Protein AF-A0A526XS46-F1 (afdb_monomer_lite)

Foldseek 3Di:
DPQPDAQVPDDVQVVLVVVCVVCVVPADPSQPQKAKAKDFDPDPVLVVQWDWDADPNDIFIGSDPPRDGDHDHDHPPTDMDMDMDHRDDPPPVVVVVD

pLDDT: mean 76.89, std 14.32, range [38.03, 93.69]

Sequence (98 aa):
RTGQIRKANVTEATLKTMICSRLEIMVAKDCPGLEVDLRAYPSFAAAAQAGFKIKDGEIELTGTTPATFTVSPGLAESINMLRVFYKWPVMTDFMARS

Structure (mmCIF, N/CA/C/O backbone):
data_AF-A0A526XS46-F1
#
_entry.id   AF-A0A526XS46-F1
#
loop_
_atom_site.group_PDB
_atom_site.id
_atom_site.type_symbol
_atom_site.label_atom_id
_atom_site.label_alt_id
_atom_site.label_comp_id
_atom_site.label_asym_id
_atom_site.label_entity_id
_atom_site.label_seq_id
_atom_site.pdbx_PDB_ins_code
_atom_site.Cartn_x
_atom_site.Cartn_y
_atom_site.Cartn_z
_atom_site.occupancy
_atom_site.B_iso_or_equiv
_atom_site.auth_seq_id
_atom_site.auth_comp_id
_atom_site.auth_asym_id
_atom_site.auth_atom_id
_atom_site.pdbx_PDB_model_num
ATOM 1 N N . ARG A 1 1 ? -8.852 -1.785 -15.143 1.00 38.03 1 ARG A N 1
ATOM 2 C CA . ARG A 1 1 ? -7.734 -1.954 -16.108 1.00 38.03 1 ARG A CA 1
ATOM 3 C C . ARG A 1 1 ? -6.534 -1.177 -15.565 1.00 38.03 1 ARG A C 1
ATOM 5 O O . ARG A 1 1 ? -6.611 0.038 -15.474 1.00 38.03 1 ARG A O 1
ATOM 12 N N . THR A 1 2 ? -5.479 -1.860 -15.125 1.00 50.56 2 THR A N 1
ATOM 13 C CA . THR A 1 2 ? -4.350 -1.318 -14.331 1.00 50.56 2 THR A CA 1
ATOM 14 C C . THR A 1 2 ? -3.371 -0.420 -15.108 1.00 50.56 2 THR A C 1
ATOM 16 O O . THR A 1 2 ? -2.426 0.090 -14.523 1.00 50.56 2 THR A O 1
ATOM 19 N N . GLY A 1 3 ? -3.604 -0.174 -16.404 1.00 50.03 3 GLY A N 1
ATOM 20 C CA . GLY A 1 3 ? -2.713 0.610 -17.273 1.00 50.03 3 GLY A CA 1
ATOM 21 C C . GLY A 1 3 ? -2.993 2.118 -17.369 1.00 50.03 3 GLY A C 1
ATOM 22 O O . GLY A 1 3 ? -2.306 2.802 -18.118 1.00 50.03 3 GLY A O 1
ATOM 23 N N . GLN A 1 4 ? -3.997 2.659 -16.668 1.00 55.34 4 GLN A N 1
ATOM 24 C CA . GLN A 1 4 ? -4.311 4.101 -16.739 1.00 55.34 4 GLN A CA 1
ATOM 25 C C . GLN A 1 4 ? -3.524 4.961 -15.747 1.00 55.34 4 GLN A C 1
ATOM 27 O O . GLN A 1 4 ? -3.524 6.184 -15.864 1.00 55.34 4 GLN A O 1
ATOM 32 N N . ILE A 1 5 ? -2.850 4.345 -14.778 1.00 56.91 5 ILE A N 1
ATOM 33 C CA . ILE A 1 5 ? -2.235 5.074 -13.680 1.00 56.91 5 ILE A CA 1
ATOM 34 C C . ILE A 1 5 ? -0.716 5.146 -13.910 1.00 56.91 5 ILE A C 1
ATOM 36 O O . ILE A 1 5 ? 0.006 4.169 -13.735 1.00 56.91 5 ILE A O 1
ATOM 40 N N . ARG A 1 6 ? -0.232 6.315 -14.348 1.00 56.94 6 ARG A N 1
ATOM 41 C CA . ARG A 1 6 ? 1.196 6.584 -14.583 1.00 56.94 6 ARG A CA 1
ATOM 42 C C . ARG A 1 6 ? 1.879 6.945 -13.263 1.00 56.94 6 ARG A C 1
ATOM 44 O O . ARG A 1 6 ? 1.380 7.820 -12.562 1.00 56.94 6 ARG A O 1
ATOM 51 N N . LYS A 1 7 ? 3.046 6.349 -12.978 1.00 57.38 7 LYS A N 1
ATOM 52 C CA . LYS A 1 7 ? 3.871 6.576 -11.768 1.00 57.38 7 LYS A CA 1
ATOM 53 C C . LYS A 1 7 ? 4.026 8.056 -11.381 1.00 57.38 7 LYS A C 1
ATOM 55 O O . LYS A 1 7 ? 4.018 8.368 -10.200 1.00 57.38 7 LYS A O 1
ATOM 60 N N . ALA A 1 8 ? 4.099 8.953 -12.365 1.00 57.88 8 ALA A N 1
ATOM 61 C CA . ALA A 1 8 ? 4.235 10.396 -12.154 1.00 57.88 8 ALA A CA 1
ATOM 62 C C . ALA A 1 8 ? 3.051 11.059 -11.415 1.00 57.88 8 ALA A C 1
ATOM 64 O O . ALA A 1 8 ? 3.242 12.108 -10.815 1.00 57.88 8 ALA A O 1
ATOM 65 N N . ASN A 1 9 ? 1.857 10.454 -11.430 1.00 59.03 9 ASN A N 1
ATOM 66 C CA . ASN A 1 9 ? 0.636 11.037 -10.855 1.00 59.03 9 ASN A CA 1
ATOM 67 C C . ASN A 1 9 ? 0.054 10.207 -9.695 1.00 59.03 9 ASN A C 1
ATOM 69 O O . ASN A 1 9 ? -1.089 10.433 -9.301 1.00 59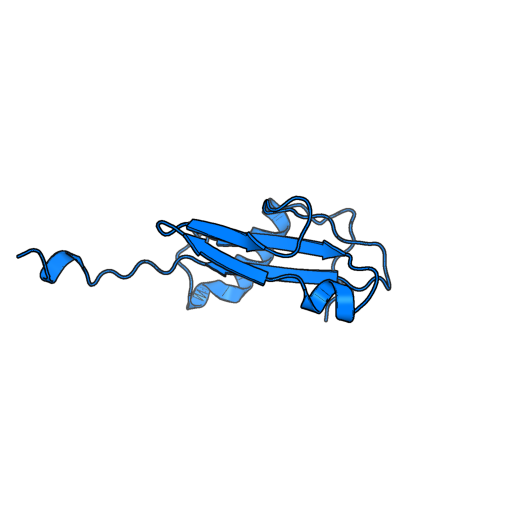.03 9 ASN A O 1
ATOM 73 N N . VAL A 1 10 ? 0.798 9.231 -9.157 1.00 68.44 10 VAL A N 1
ATOM 74 C CA . VAL A 1 10 ? 0.330 8.402 -8.031 1.00 68.44 10 VAL A CA 1
ATOM 75 C C . VAL A 1 10 ? 1.023 8.820 -6.762 1.00 68.44 10 VAL A C 1
ATOM 77 O O . VAL A 1 10 ? 2.110 8.350 -6.440 1.00 68.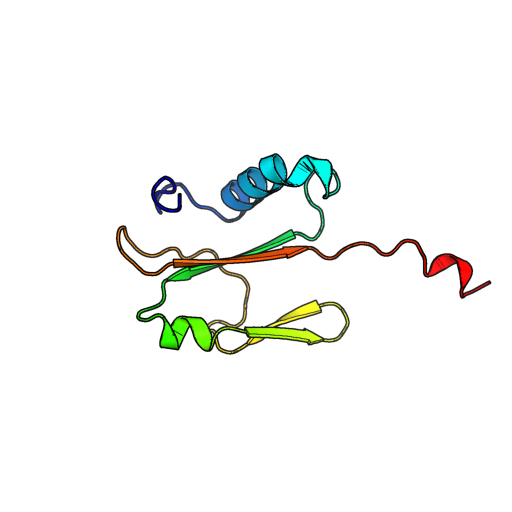44 10 VAL A O 1
ATOM 80 N N . THR A 1 11 ? 0.353 9.684 -6.021 1.00 72.50 11 THR A N 1
ATOM 81 C CA . THR A 1 11 ? 0.631 9.848 -4.599 1.00 72.50 11 THR A CA 1
ATOM 82 C C . THR A 1 11 ? -0.381 9.031 -3.808 1.00 72.50 11 THR A C 1
ATOM 84 O O . THR A 1 11 ? -1.450 8.681 -4.318 1.00 72.50 11 THR A O 1
ATOM 87 N N . GLU A 1 12 ? -0.069 8.742 -2.550 1.00 71.81 12 GLU A N 1
ATOM 88 C CA . GLU A 1 12 ? -1.016 8.103 -1.637 1.00 71.81 12 GLU A CA 1
ATOM 89 C C . GLU A 1 12 ? -2.343 8.874 -1.559 1.00 71.81 12 GLU A C 1
ATOM 91 O O . GLU A 1 12 ? -3.409 8.270 -1.640 1.00 71.81 12 GLU A O 1
ATOM 96 N N . ALA A 1 13 ? -2.292 10.209 -1.510 1.00 76.88 13 ALA A N 1
ATOM 97 C CA . ALA A 1 13 ? -3.477 11.063 -1.460 1.00 76.88 13 ALA A CA 1
ATOM 98 C C . ALA A 1 13 ? -4.349 10.944 -2.723 1.00 76.88 13 ALA A C 1
ATOM 100 O O . ALA A 1 13 ? -5.570 10.774 -2.637 1.00 76.88 13 ALA A O 1
ATOM 101 N N . THR A 1 14 ? -3.732 10.980 -3.908 1.00 77.94 14 THR A N 1
ATOM 102 C CA . THR A 1 14 ? -4.453 10.816 -5.180 1.00 77.94 14 THR A CA 1
ATOM 103 C C . THR A 1 14 ? -5.073 9.424 -5.277 1.00 77.94 14 THR A C 1
ATOM 105 O O . THR A 1 14 ? -6.224 9.282 -5.687 1.00 77.94 14 THR A O 1
ATOM 108 N N . LEU A 1 15 ? -4.341 8.394 -4.846 1.00 77.81 15 LEU A N 1
ATOM 109 C CA . LEU A 1 15 ? -4.808 7.013 -4.878 1.00 77.81 15 LEU A CA 1
ATOM 110 C C . LEU A 1 15 ? -5.978 6.785 -3.913 1.00 77.81 15 LEU A C 1
ATOM 112 O O . LEU A 1 15 ? -6.984 6.201 -4.315 1.00 77.81 15 LEU A O 1
ATOM 116 N N . LYS A 1 16 ? -5.898 7.313 -2.684 1.00 77.31 16 LYS A N 1
ATOM 117 C CA . LYS A 1 16 ? -7.005 7.294 -1.716 1.00 77.31 16 LYS A CA 1
ATOM 118 C C . LYS A 1 16 ? -8.247 7.974 -2.281 1.00 77.31 16 LYS A C 1
ATOM 120 O O . LYS A 1 16 ? -9.310 7.371 -2.270 1.00 77.31 16 LYS A O 1
ATOM 125 N N . THR A 1 17 ? -8.108 9.154 -2.886 1.00 79.19 17 THR A N 1
ATOM 126 C CA . THR A 1 17 ? -9.232 9.880 -3.512 1.00 79.19 17 THR A CA 1
ATOM 127 C C . THR A 1 17 ? -9.905 9.060 -4.624 1.00 79.19 17 THR A C 1
ATOM 129 O O . THR A 1 17 ? -11.132 8.958 -4.697 1.00 79.19 17 THR A O 1
ATOM 132 N N . MET A 1 18 ? -9.110 8.414 -5.484 1.00 78.31 18 MET A N 1
ATOM 133 C CA . MET A 1 18 ? -9.626 7.557 -6.561 1.00 78.31 18 MET A CA 1
ATOM 134 C C . MET A 1 18 ? -10.338 6.300 -6.049 1.00 78.31 18 MET A C 1
ATOM 136 O O . MET A 1 18 ? -11.280 5.825 -6.684 1.00 78.31 18 MET A O 1
ATOM 140 N N . ILE A 1 19 ? -9.863 5.736 -4.939 1.00 78.12 19 ILE A N 1
ATOM 141 C CA . ILE A 1 19 ? -10.484 4.581 -4.289 1.00 78.12 19 ILE A CA 1
ATOM 142 C C . ILE A 1 19 ? -11.781 5.014 -3.599 1.00 78.12 19 ILE A C 1
ATOM 144 O O . ILE A 1 19 ? -12.814 4.386 -3.809 1.00 78.12 19 ILE A O 1
ATOM 148 N N . CYS A 1 20 ? -11.751 6.121 -2.860 1.00 75.38 20 CYS A N 1
ATOM 149 C CA . CYS A 1 20 ? -12.905 6.670 -2.160 1.00 75.38 20 CYS A CA 1
ATOM 150 C C . CYS A 1 20 ? -14.062 6.974 -3.095 1.00 75.38 20 CYS A C 1
ATOM 152 O O . CYS A 1 20 ? -15.146 6.452 -2.875 1.00 75.38 20 CYS A O 1
ATOM 154 N N . SER A 1 21 ? -13.803 7.687 -4.194 1.00 74.31 21 SER A N 1
ATOM 155 C CA . SER A 1 21 ? -14.815 7.988 -5.221 1.00 74.31 21 SER A CA 1
ATOM 156 C C . SER A 1 21 ? -15.465 6.753 -5.857 1.00 74.31 21 SER A C 1
ATOM 158 O O . SER A 1 21 ? -16.557 6.835 -6.410 1.00 74.31 21 SER A O 1
ATOM 160 N N . ARG A 1 22 ? -14.816 5.584 -5.792 1.00 73.81 22 ARG A N 1
ATOM 161 C CA . ARG A 1 22 ? -15.382 4.307 -6.259 1.00 73.81 22 ARG A CA 1
ATOM 162 C C . ARG A 1 22 ? -16.077 3.505 -5.167 1.00 73.81 22 ARG A C 1
ATOM 164 O O . ARG A 1 22 ? -16.868 2.627 -5.496 1.00 73.81 22 ARG A O 1
ATOM 171 N N . LEU A 1 23 ? -15.756 3.763 -3.904 1.00 67.06 23 LEU A N 1
ATOM 172 C CA . LEU A 1 23 ? -16.276 3.031 -2.754 1.00 67.06 23 LEU A CA 1
ATOM 173 C C . LEU A 1 23 ? -17.337 3.822 -1.971 1.00 67.06 23 LEU A C 1
ATOM 175 O O . LEU A 1 23 ? -17.839 3.283 -0.993 1.00 67.06 23 LEU A O 1
ATOM 179 N N . GLU A 1 24 ? -17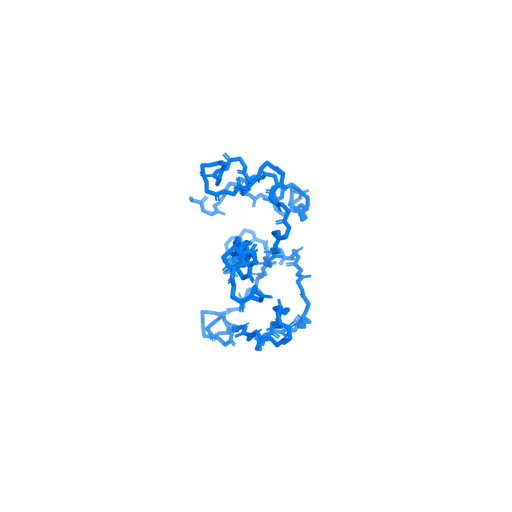.727 5.032 -2.399 1.00 61.69 24 GLU A N 1
ATOM 180 C CA . GLU A 1 24 ? -18.628 5.965 -1.678 1.00 61.69 24 GLU A CA 1
ATOM 181 C C . GLU A 1 24 ? -19.940 5.350 -1.157 1.00 61.69 24 GLU A C 1
ATOM 183 O O . GLU A 1 24 ? -20.536 5.874 -0.224 1.00 61.69 24 GLU A O 1
ATOM 188 N N . ILE A 1 25 ? -20.393 4.231 -1.730 1.00 60.03 25 ILE A N 1
ATOM 189 C CA . ILE A 1 25 ? -21.590 3.507 -1.274 1.00 60.03 25 ILE A CA 1
ATOM 190 C C . ILE A 1 25 ? -21.333 2.721 0.028 1.00 60.03 25 ILE A C 1
ATOM 192 O O . ILE A 1 25 ? -22.253 2.518 0.815 1.00 60.03 25 ILE A O 1
ATOM 196 N N . MET A 1 26 ? -20.104 2.250 0.256 1.00 57.78 26 MET A N 1
ATOM 197 C CA . MET A 1 26 ? -19.746 1.360 1.370 1.00 57.78 26 MET A CA 1
ATOM 198 C C . MET A 1 26 ? -18.896 2.034 2.450 1.00 57.78 26 MET A C 1
ATOM 200 O O . MET A 1 26 ? -18.916 1.583 3.588 1.00 57.78 26 MET A O 1
ATOM 204 N N . VAL A 1 27 ? -18.142 3.085 2.127 1.00 62.34 27 VAL A N 1
ATOM 205 C CA . VAL A 1 27 ? -17.271 3.778 3.092 1.00 62.34 27 VAL A CA 1
ATOM 206 C C . VAL A 1 27 ? -17.827 5.143 3.469 1.00 62.34 27 VAL A C 1
ATOM 208 O O . VAL A 1 27 ? -18.441 5.829 2.656 1.00 62.34 27 VAL A O 1
ATOM 211 N N . ALA A 1 28 ? -17.582 5.551 4.716 1.00 61.50 28 ALA A N 1
ATOM 212 C CA . ALA A 1 28 ? -17.896 6.901 5.167 1.00 61.50 28 ALA A CA 1
ATOM 213 C C . ALA A 1 28 ? -17.213 7.956 4.276 1.00 61.50 28 ALA A C 1
ATOM 215 O O . ALA A 1 28 ? -16.144 7.706 3.709 1.00 61.50 28 ALA A O 1
ATOM 216 N N . LYS A 1 29 ? -17.828 9.142 4.183 1.00 60.59 29 LYS A N 1
ATOM 217 C CA . LYS A 1 29 ? -17.284 10.299 3.458 1.00 60.59 29 LYS A CA 1
ATOM 218 C C . LYS A 1 29 ? -15.817 10.517 3.860 1.00 60.59 29 LYS A C 1
ATOM 220 O O . LYS A 1 29 ? -15.494 10.448 5.042 1.00 60.59 29 LYS A O 1
ATOM 225 N N . ASP A 1 30 ? -14.948 10.705 2.868 1.00 62.97 30 ASP A N 1
ATOM 226 C CA . ASP A 1 30 ? -13.488 10.863 3.008 1.00 62.97 30 ASP A CA 1
ATOM 227 C C . ASP A 1 30 ? -12.692 9.596 3.413 1.00 62.97 30 ASP A C 1
ATOM 229 O O . ASP A 1 30 ? -11.480 9.667 3.610 1.00 62.97 30 ASP A O 1
ATOM 233 N N . CYS A 1 31 ? -13.339 8.424 3.486 1.00 68.69 31 CYS A N 1
ATOM 234 C CA . CYS A 1 31 ? -12.748 7.126 3.856 1.00 68.69 31 CYS A CA 1
ATOM 235 C C . CYS A 1 31 ? -11.800 7.173 5.070 1.00 68.69 31 CYS A C 1
ATOM 237 O O . CYS A 1 31 ? -10.627 6.784 4.963 1.00 68.69 31 CYS A O 1
ATOM 239 N N . PRO A 1 32 ? -12.273 7.620 6.243 1.00 71.50 32 PRO A N 1
ATOM 240 C CA . PRO A 1 32 ? -11.462 7.599 7.452 1.00 71.50 32 PRO A CA 1
ATOM 241 C C . PRO A 1 32 ? -10.986 6.168 7.743 1.00 71.50 32 PRO A C 1
ATOM 243 O O . PRO A 1 32 ? -11.778 5.228 7.706 1.00 71.50 32 PRO A O 1
ATOM 246 N N . GLY A 1 33 ? -9.685 5.999 8.000 1.00 76.38 33 GLY A N 1
ATOM 247 C CA . GLY A 1 33 ? -9.087 4.684 8.270 1.00 76.38 33 GLY A CA 1
ATOM 248 C C . GLY A 1 33 ? -8.782 3.836 7.029 1.00 76.38 33 GLY A C 1
ATOM 249 O O . GLY A 1 33 ? -8.591 2.627 7.158 1.00 76.38 33 GLY A O 1
ATOM 250 N N . LEU A 1 34 ? -8.746 4.442 5.835 1.00 81.88 34 LEU A N 1
ATOM 251 C CA . LEU A 1 34 ? -8.279 3.781 4.617 1.00 81.88 34 LEU A CA 1
ATOM 252 C C . LEU A 1 34 ? -6.743 3.760 4.554 1.00 81.88 34 LEU A C 1
ATOM 254 O O . LEU A 1 34 ? -6.084 4.802 4.452 1.00 81.88 34 LEU A O 1
ATOM 258 N N . GLU A 1 35 ? -6.179 2.559 4.540 1.00 87.56 35 GLU A N 1
ATOM 259 C CA . GLU A 1 35 ? -4.749 2.300 4.375 1.00 87.56 35 GLU A CA 1
ATOM 260 C C . GLU A 1 35 ? -4.502 1.679 2.999 1.00 87.56 35 GLU A C 1
ATOM 262 O O . GLU A 1 35 ? -5.240 0.800 2.548 1.00 87.56 35 GLU A O 1
ATOM 267 N N . VAL A 1 36 ? -3.480 2.161 2.293 1.00 87.81 36 VAL A N 1
ATOM 268 C CA . VAL A 1 36 ? -3.212 1.758 0.909 1.00 87.81 36 VAL A CA 1
ATOM 269 C C . VAL A 1 36 ? -1.747 1.381 0.754 1.00 87.81 36 VAL A C 1
ATOM 271 O O . VAL A 1 36 ? -0.860 2.125 1.160 1.00 87.81 36 VAL A O 1
ATOM 274 N N . ASP A 1 37 ? -1.498 0.233 0.133 1.00 90.31 37 ASP A N 1
ATOM 275 C CA . ASP A 1 37 ? -0.165 -0.257 -0.198 1.00 90.31 37 ASP A CA 1
ATOM 276 C C . ASP A 1 37 ? -0.106 -0.612 -1.688 1.00 90.31 37 ASP A C 1
ATOM 278 O O . ASP A 1 37 ? -0.830 -1.485 -2.165 1.00 90.31 37 ASP A O 1
ATOM 282 N N . LEU A 1 38 ? 0.748 0.083 -2.435 1.00 89.81 38 LEU A N 1
ATOM 283 C CA . LEU A 1 38 ? 0.966 -0.133 -3.862 1.00 89.81 38 LEU A CA 1
ATOM 284 C C . LEU A 1 38 ? 2.449 -0.386 -4.110 1.00 89.81 38 LEU A C 1
ATOM 286 O O . LEU A 1 38 ? 3.272 0.505 -3.903 1.00 89.81 38 LEU A O 1
ATOM 290 N N . ARG A 1 39 ? 2.792 -1.582 -4.594 1.00 90.94 39 ARG A N 1
ATOM 291 C CA . ARG A 1 39 ? 4.188 -1.987 -4.811 1.00 90.94 39 ARG A CA 1
ATOM 292 C C . ARG A 1 39 ? 4.393 -2.731 -6.113 1.00 90.94 39 ARG A C 1
ATOM 294 O O . ARG A 1 39 ? 3.518 -3.473 -6.559 1.00 90.94 39 ARG A O 1
ATOM 301 N N . ALA A 1 40 ? 5.594 -2.590 -6.658 1.00 91.19 40 ALA A N 1
ATOM 302 C CA . ALA A 1 40 ? 6.098 -3.455 -7.712 1.00 91.19 40 ALA A CA 1
ATOM 303 C C . ALA A 1 40 ? 6.737 -4.725 -7.140 1.00 91.19 40 ALA A C 1
ATOM 305 O O . ALA A 1 40 ? 7.455 -4.668 -6.142 1.00 91.19 40 ALA A O 1
ATOM 306 N N . TYR A 1 41 ? 6.532 -5.848 -7.822 1.00 90.31 41 TYR A N 1
ATOM 307 C CA . TYR A 1 41 ? 7.169 -7.125 -7.526 1.00 90.31 41 TYR A CA 1
ATOM 308 C C . TYR A 1 41 ? 7.896 -7.666 -8.763 1.00 90.31 41 TYR A C 1
ATOM 310 O O . TYR A 1 41 ? 7.436 -7.459 -9.886 1.00 90.31 41 TYR A O 1
ATOM 318 N N . PRO A 1 42 ? 9.018 -8.385 -8.584 1.00 89.81 42 PRO A N 1
ATOM 319 C CA . PRO A 1 42 ? 9.756 -8.980 -9.698 1.00 89.81 42 PRO A CA 1
ATOM 320 C C . PRO A 1 42 ? 9.062 -10.223 -10.279 1.00 89.81 42 PRO A C 1
ATOM 322 O O . PRO A 1 42 ? 9.317 -10.592 -11.420 1.00 89.81 42 PRO A O 1
ATOM 325 N N . SER A 1 43 ? 8.195 -10.889 -9.509 1.00 90.88 43 SER A N 1
ATOM 326 C CA . SER A 1 43 ? 7.464 -12.084 -9.939 1.00 90.88 43 SER A CA 1
ATOM 327 C C . SER A 1 43 ? 6.156 -12.253 -9.164 1.00 90.88 43 SER A C 1
ATOM 329 O O . SER A 1 43 ? 5.994 -11.721 -8.064 1.00 90.88 43 SER A O 1
ATOM 331 N N . PHE A 1 44 ? 5.232 -13.051 -9.705 1.00 88.44 44 PHE A N 1
ATOM 332 C CA . PHE A 1 44 ? 3.997 -13.415 -9.001 1.00 88.44 44 PHE A CA 1
ATOM 333 C C . PHE A 1 44 ? 4.262 -14.232 -7.733 1.00 88.44 44 PHE A C 1
ATOM 335 O O . PHE A 1 44 ? 3.556 -14.063 -6.746 1.00 88.44 44 PHE A O 1
ATOM 342 N N . ALA A 1 45 ? 5.308 -15.063 -7.724 1.00 91.94 45 ALA A N 1
ATOM 343 C CA . ALA A 1 45 ? 5.713 -15.807 -6.533 1.00 91.94 45 ALA A CA 1
ATOM 344 C C . ALA A 1 45 ? 6.195 -14.871 -5.411 1.00 91.94 45 ALA A C 1
ATOM 346 O O . ALA A 1 45 ? 5.888 -15.106 -4.247 1.00 91.94 45 ALA A O 1
ATOM 347 N N . ALA A 1 46 ? 6.901 -13.786 -5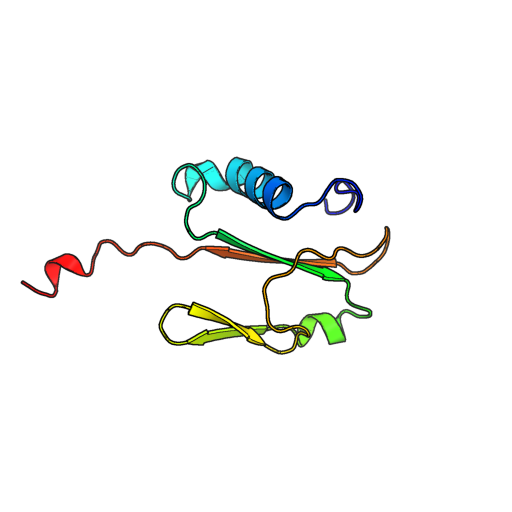.754 1.00 89.12 46 ALA A N 1
ATOM 348 C CA . ALA A 1 46 ? 7.295 -12.767 -4.783 1.00 89.12 46 ALA A CA 1
ATOM 349 C C . ALA A 1 46 ? 6.079 -11.985 -4.262 1.00 89.12 46 ALA A C 1
ATOM 351 O O . ALA A 1 46 ? 5.978 -11.736 -3.065 1.00 89.12 46 ALA A O 1
ATOM 352 N N . ALA A 1 47 ? 5.129 -11.648 -5.140 1.00 88.62 47 ALA A N 1
ATOM 353 C CA . ALA A 1 47 ? 3.879 -11.013 -4.728 1.00 88.62 47 ALA A CA 1
ATOM 354 C C . ALA A 1 47 ? 3.041 -11.923 -3.809 1.00 88.62 47 ALA A C 1
ATOM 356 O O . ALA A 1 47 ? 2.449 -11.438 -2.852 1.00 88.62 47 ALA A O 1
ATOM 357 N N . ALA A 1 48 ? 3.039 -13.239 -4.045 1.00 90.38 48 ALA A N 1
ATOM 358 C CA . ALA A 1 48 ? 2.297 -14.210 -3.239 1.00 90.38 48 ALA A CA 1
ATOM 359 C C . ALA A 1 48 ? 2.822 -14.354 -1.798 1.00 90.38 48 ALA A C 1
ATOM 361 O O . ALA A 1 48 ? 2.085 -14.808 -0.928 1.00 90.38 48 ALA A O 1
ATOM 362 N N . GLN A 1 49 ? 4.070 -13.958 -1.528 1.00 92.62 49 GLN A N 1
ATOM 363 C CA . GLN A 1 49 ? 4.608 -13.925 -0.163 1.00 92.62 49 GLN A CA 1
ATOM 364 C C . GLN A 1 49 ? 4.098 -12.724 0.642 1.00 92.62 49 GLN A C 1
ATOM 366 O O . GLN A 1 49 ? 4.182 -12.732 1.869 1.00 92.62 49 GLN A O 1
ATOM 371 N N . ALA A 1 50 ? 3.574 -11.692 -0.023 1.00 92.81 50 ALA A N 1
ATOM 372 C CA . ALA A 1 50 ? 3.105 -10.489 0.638 1.00 92.81 50 ALA A CA 1
ATOM 373 C C . ALA A 1 50 ? 1.766 -10.745 1.339 1.00 92.81 50 ALA A C 1
ATOM 375 O O . ALA A 1 50 ? 0.730 -10.944 0.708 1.00 92.81 50 ALA A O 1
ATOM 376 N N . GLY A 1 51 ? 1.788 -10.679 2.664 1.00 92.56 51 GLY A N 1
ATOM 377 C CA . GLY A 1 51 ? 0.632 -10.883 3.521 1.00 92.56 51 GLY A CA 1
ATOM 378 C C . GLY A 1 51 ? 0.353 -9.683 4.416 1.00 92.56 51 GLY A C 1
ATOM 379 O O . GLY A 1 51 ? 0.947 -8.604 4.290 1.00 92.56 51 GLY A O 1
ATOM 380 N N . PHE A 1 52 ? -0.581 -9.893 5.331 1.00 93.69 52 PHE A N 1
ATOM 381 C CA . PHE A 1 52 ? -0.850 -9.007 6.450 1.00 93.69 52 PHE A CA 1
ATOM 382 C C . PHE A 1 52 ? -1.317 -9.846 7.638 1.00 93.69 52 PHE A C 1
ATOM 384 O O . PHE A 1 52 ? -1.784 -10.976 7.477 1.00 93.69 52 PHE A O 1
ATOM 391 N N . LYS A 1 53 ? -1.199 -9.284 8.831 1.00 92.44 53 LYS A N 1
ATOM 392 C CA . LYS A 1 53 ? -1.827 -9.792 10.049 1.00 92.44 53 LYS A CA 1
ATOM 393 C C . LYS A 1 53 ? -2.430 -8.615 10.804 1.00 92.44 53 LYS A C 1
ATOM 395 O O . LYS A 1 53 ? -1.988 -7.480 10.636 1.00 92.44 53 LYS A O 1
ATOM 400 N N . ILE A 1 54 ? -3.421 -8.894 11.637 1.00 89.25 54 ILE A N 1
ATOM 401 C CA . ILE A 1 54 ? -4.009 -7.892 12.522 1.00 89.25 54 ILE A CA 1
ATOM 402 C C . ILE A 1 54 ? -3.422 -8.114 13.910 1.00 89.25 54 ILE A C 1
ATOM 404 O O . ILE A 1 54 ? -3.460 -9.234 14.424 1.00 89.25 54 ILE A O 1
ATOM 408 N N . LYS A 1 55 ? -2.864 -7.062 14.502 1.00 88.06 55 LYS A N 1
ATOM 409 C CA . LYS A 1 55 ? -2.341 -7.072 15.866 1.00 88.06 55 LYS A CA 1
ATOM 410 C C . LYS A 1 55 ? -2.831 -5.813 16.570 1.00 88.06 55 LYS A C 1
ATOM 412 O O . LYS A 1 55 ? -2.672 -4.723 16.041 1.00 88.06 55 LYS A O 1
ATOM 417 N N . ASP A 1 56 ? -3.471 -5.976 17.724 1.00 86.19 56 ASP A N 1
ATOM 418 C CA . ASP A 1 56 ? -3.989 -4.862 18.534 1.00 86.19 56 ASP A CA 1
ATOM 419 C C . ASP A 1 56 ? -4.939 -3.909 17.768 1.00 86.19 56 ASP A C 1
ATOM 421 O O . ASP A 1 56 ? -4.986 -2.713 18.028 1.00 86.19 56 ASP A O 1
ATOM 425 N N . GLY A 1 57 ? -5.703 -4.437 16.800 1.00 80.69 57 GLY A N 1
ATOM 426 C CA . GLY A 1 57 ? -6.608 -3.645 15.947 1.00 80.69 57 GLY A CA 1
ATOM 427 C C . GLY A 1 57 ? -5.916 -2.886 14.804 1.00 80.69 57 GLY A C 1
ATOM 428 O O . GLY A 1 57 ? -6.585 -2.251 13.988 1.00 80.69 57 GLY A O 1
ATOM 429 N N . GLU A 1 58 ? -4.594 -3.002 14.704 1.00 85.06 58 GLU A N 1
ATOM 430 C CA . GLU A 1 58 ? -3.760 -2.411 13.663 1.00 85.06 58 GLU A CA 1
ATOM 431 C C . GLU A 1 58 ? -3.345 -3.454 12.620 1.00 85.06 58 GLU A C 1
ATOM 433 O O . GLU A 1 58 ? -3.252 -4.655 12.896 1.00 85.06 58 GLU A O 1
ATOM 438 N N . ILE A 1 59 ? -3.111 -2.995 11.391 1.00 89.62 59 ILE A N 1
ATOM 439 C CA . ILE A 1 59 ? -2.733 -3.855 10.270 1.00 89.62 59 ILE A CA 1
ATOM 440 C C . ILE A 1 59 ? -1.214 -3.827 10.131 1.00 89.62 59 ILE A C 1
ATOM 442 O O . ILE A 1 59 ? -0.618 -2.807 9.796 1.00 89.62 59 ILE A O 1
ATOM 446 N N . GLU A 1 60 ? -0.577 -4.975 10.351 1.00 92.12 60 GLU A N 1
ATOM 447 C CA . GLU A 1 60 ? 0.858 -5.154 10.146 1.00 92.12 60 GLU A CA 1
ATOM 448 C C . GLU A 1 60 ? 1.100 -5.914 8.837 1.00 92.12 60 GLU A C 1
ATOM 450 O O . GLU A 1 60 ? 0.643 -7.050 8.661 1.00 92.12 60 GLU A O 1
ATOM 455 N N . LEU A 1 61 ? 1.844 -5.308 7.909 1.00 92.94 61 LEU A N 1
ATOM 456 C CA . LEU A 1 61 ? 2.215 -5.962 6.655 1.00 92.94 61 LEU A CA 1
ATOM 457 C C . LEU A 1 61 ? 3.286 -7.032 6.906 1.00 92.94 61 LEU A C 1
ATOM 459 O O . LEU A 1 61 ? 4.253 -6.811 7.632 1.00 92.94 61 LEU A O 1
ATOM 463 N N . THR 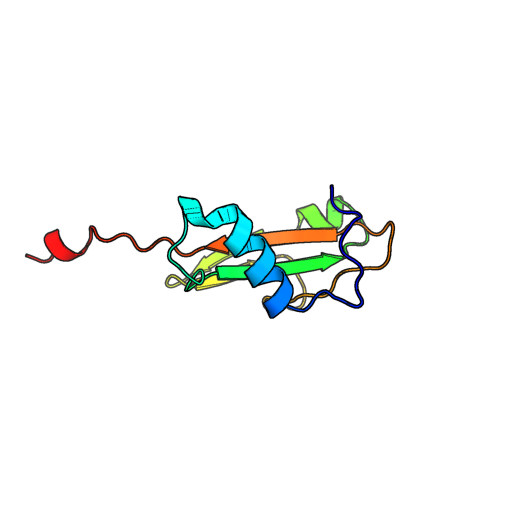A 1 62 ? 3.148 -8.191 6.264 1.00 92.50 62 THR A N 1
ATOM 464 C CA . THR A 1 62 ? 4.107 -9.302 6.353 1.00 92.50 62 THR A CA 1
ATOM 465 C C . THR A 1 62 ? 4.613 -9.688 4.966 1.00 92.50 62 THR A C 1
ATOM 467 O O . THR A 1 62 ? 3.980 -9.382 3.954 1.00 92.50 62 THR A O 1
ATOM 470 N N . GLY A 1 63 ? 5.797 -10.305 4.893 1.00 87.88 63 GLY A N 1
ATOM 471 C CA . GLY A 1 63 ? 6.381 -10.747 3.618 1.00 87.88 63 GLY A CA 1
ATOM 472 C C . GLY A 1 63 ? 6.635 -9.615 2.614 1.00 87.88 63 GLY A C 1
ATOM 473 O O . GLY A 1 63 ? 6.629 -9.833 1.406 1.00 87.88 63 GLY A O 1
ATOM 474 N N . THR A 1 64 ? 6.822 -8.386 3.103 1.00 87.06 64 THR A N 1
ATOM 475 C CA . THR A 1 64 ? 7.148 -7.216 2.286 1.00 87.06 64 THR A CA 1
ATOM 476 C C . THR A 1 64 ? 8.165 -6.332 3.003 1.00 87.06 64 THR A C 1
ATOM 478 O O . THR A 1 64 ? 8.174 -6.252 4.233 1.00 87.06 64 THR A O 1
ATOM 481 N N . THR A 1 65 ? 9.030 -5.658 2.249 1.00 83.06 65 THR A N 1
ATOM 482 C CA . THR A 1 65 ? 10.077 -4.782 2.791 1.00 83.06 65 THR A CA 1
ATOM 483 C C . THR A 1 65 ? 10.022 -3.432 2.072 1.00 83.06 65 THR A C 1
ATOM 485 O O . THR A 1 65 ? 10.074 -3.417 0.842 1.00 83.06 65 THR A O 1
ATOM 488 N N . PRO A 1 66 ? 9.878 -2.302 2.791 1.00 84.56 66 PRO A N 1
ATOM 489 C CA . PRO A 1 66 ? 9.642 -2.189 4.239 1.00 84.56 66 PRO A CA 1
ATOM 490 C C . PRO A 1 66 ? 8.242 -2.688 4.641 1.00 84.56 66 PRO A C 1
ATOM 492 O O . PRO A 1 66 ? 7.317 -2.622 3.838 1.00 84.56 66 PRO A O 1
ATOM 495 N N . ALA A 1 67 ? 8.058 -3.150 5.880 1.00 87.25 67 ALA A N 1
ATOM 496 C CA . ALA A 1 67 ? 6.772 -3.651 6.397 1.00 87.25 67 ALA A CA 1
ATOM 497 C C . ALA A 1 67 ? 5.755 -2.536 6.744 1.00 87.25 67 ALA A C 1
ATOM 499 O O . ALA A 1 67 ? 4.866 -2.719 7.568 1.00 87.25 67 ALA A O 1
ATOM 500 N N . THR A 1 68 ? 5.892 -1.367 6.121 1.00 89.06 68 THR A N 1
ATOM 501 C CA . THR A 1 68 ? 5.040 -0.186 6.297 1.00 89.06 68 THR A CA 1
ATOM 502 C C . THR A 1 68 ? 4.284 0.107 5.013 1.00 89.06 68 THR A C 1
ATOM 504 O O . THR A 1 68 ? 4.808 -0.152 3.932 1.00 89.06 68 THR A O 1
ATOM 507 N N . PHE A 1 69 ? 3.077 0.661 5.105 1.00 89.31 69 PHE A N 1
ATOM 508 C CA . PHE A 1 69 ? 2.309 1.083 3.932 1.00 89.31 69 PHE A CA 1
ATOM 509 C C . PHE A 1 69 ? 3.124 2.025 3.051 1.00 89.31 69 PHE A C 1
ATOM 511 O O . PHE A 1 69 ? 3.709 2.998 3.528 1.00 89.31 69 PHE A O 1
ATOM 518 N N . THR A 1 70 ? 3.203 1.711 1.762 1.00 88.94 70 THR A N 1
ATOM 519 C CA . THR A 1 70 ? 3.948 2.534 0.813 1.00 88.94 70 THR A CA 1
ATOM 520 C C . THR A 1 70 ? 3.268 2.556 -0.540 1.00 88.94 70 THR A C 1
ATOM 522 O O . THR A 1 70 ? 2.606 1.603 -0.949 1.00 88.94 70 THR A O 1
ATOM 525 N N . VAL A 1 71 ? 3.468 3.654 -1.258 1.00 86.31 71 VAL A N 1
ATOM 526 C CA . VAL A 1 71 ? 3.012 3.827 -2.631 1.00 86.31 71 VAL A CA 1
ATOM 527 C C . VAL A 1 71 ? 4.249 3.994 -3.501 1.00 86.31 71 VAL A C 1
ATOM 529 O O . VAL A 1 71 ? 4.752 5.092 -3.711 1.00 86.31 71 VAL A O 1
ATOM 532 N N . SER A 1 72 ? 4.759 2.864 -3.983 1.00 86.69 72 SER A N 1
ATOM 533 C CA . SER A 1 72 ? 5.917 2.775 -4.870 1.00 86.69 72 SER A CA 1
ATOM 534 C C . SER A 1 72 ? 5.587 1.884 -6.072 1.00 86.69 72 SER A C 1
ATOM 536 O O . SER A 1 72 ? 6.013 0.725 -6.146 1.00 86.69 72 SER A O 1
ATOM 538 N N . PRO A 1 73 ? 4.779 2.391 -7.023 1.00 84.94 73 PRO A N 1
ATOM 539 C CA . PRO A 1 73 ? 4.510 1.666 -8.251 1.00 84.94 73 PRO A CA 1
ATOM 540 C C . PRO A 1 73 ? 5.771 1.549 -9.115 1.00 84.94 73 PRO A C 1
ATOM 542 O O . PRO A 1 73 ? 6.631 2.442 -9.177 1.00 84.94 73 PRO A O 1
ATOM 545 N N . GLY A 1 74 ? 5.857 0.424 -9.815 1.00 83.19 74 GLY A N 1
ATOM 546 C CA . GLY A 1 74 ? 6.881 0.156 -10.811 1.00 83.19 74 GLY A CA 1
ATOM 547 C C . GLY A 1 74 ? 6.618 0.904 -12.114 1.00 83.19 74 GLY A C 1
ATOM 548 O O . GLY A 1 74 ? 5.715 1.739 -12.221 1.00 83.19 74 GLY A O 1
ATOM 549 N N . LEU A 1 75 ? 7.462 0.640 -13.107 1.00 81.38 75 LEU A N 1
ATOM 550 C CA . LEU A 1 75 ? 7.295 1.194 -14.448 1.00 81.38 75 LEU A CA 1
ATOM 551 C C . LEU A 1 75 ? 6.112 0.533 -15.174 1.00 81.38 75 LEU A C 1
ATOM 553 O O . LEU A 1 75 ? 5.479 -0.398 -14.673 1.00 81.38 75 LEU A O 1
ATOM 557 N N . ALA A 1 76 ? 5.799 1.030 -16.371 1.00 74.00 76 ALA A N 1
ATOM 558 C CA . ALA A 1 76 ? 4.882 0.322 -17.256 1.00 74.00 76 ALA A CA 1
ATOM 559 C C . ALA A 1 76 ? 5.361 -1.131 -17.451 1.00 74.00 76 ALA A C 1
ATOM 561 O O . ALA A 1 76 ? 6.560 -1.390 -17.426 1.00 74.00 76 ALA A O 1
ATOM 562 N N . GLU A 1 77 ? 4.414 -2.063 -17.593 1.00 79.19 77 GLU A N 1
ATOM 563 C CA . GLU A 1 77 ? 4.667 -3.508 -17.766 1.00 79.19 77 GLU A CA 1
ATOM 564 C C . GLU A 1 77 ? 5.253 -4.243 -16.545 1.00 79.19 77 GLU A C 1
ATOM 566 O O . GLU A 1 77 ? 5.415 -5.460 -16.586 1.00 79.19 77 GLU A O 1
ATOM 571 N N . SER A 1 78 ? 5.485 -3.564 -15.415 1.00 85.62 78 SER A N 1
ATOM 572 C CA . SER A 1 78 ? 5.860 -4.254 -14.177 1.00 85.62 78 SER A CA 1
ATOM 573 C C . SER A 1 78 ? 4.653 -4.880 -13.473 1.00 85.62 78 SER A C 1
ATOM 575 O O . SER A 1 78 ? 3.543 -4.335 -13.493 1.00 85.62 78 SER A O 1
ATOM 577 N N . ILE A 1 79 ? 4.889 -5.972 -12.747 1.00 87.00 79 ILE A N 1
ATOM 578 C CA . ILE A 1 79 ? 3.887 -6.590 -11.875 1.00 87.00 79 ILE A CA 1
ATOM 579 C C . ILE A 1 79 ? 3.674 -5.667 -10.673 1.00 87.00 79 ILE A C 1
ATOM 581 O O . ILE A 1 79 ? 4.547 -5.536 -9.820 1.00 87.00 79 ILE A O 1
ATOM 585 N N . ASN A 1 80 ? 2.518 -5.006 -10.621 1.00 88.81 80 ASN A N 1
ATOM 586 C CA . ASN A 1 80 ? 2.130 -4.133 -9.517 1.00 88.81 80 ASN A CA 1
ATOM 587 C C . ASN A 1 80 ? 1.004 -4.781 -8.714 1.00 88.81 80 ASN A C 1
ATOM 589 O O . ASN A 1 80 ? 0.018 -5.243 -9.288 1.00 88.81 80 ASN A O 1
ATOM 593 N N . MET A 1 81 ? 1.129 -4.761 -7.393 1.00 89.50 81 MET A N 1
ATOM 594 C CA . MET A 1 81 ? 0.095 -5.209 -6.471 1.00 89.50 81 MET A CA 1
ATOM 595 C C . MET A 1 81 ? -0.443 -4.012 -5.689 1.00 89.50 81 MET A C 1
ATOM 597 O O . MET A 1 81 ? 0.329 -3.281 -5.070 1.00 89.50 81 MET A O 1
ATOM 601 N N . LEU A 1 82 ? -1.766 -3.834 -5.726 1.00 89.31 82 LEU A N 1
ATOM 602 C CA . LEU A 1 82 ? -2.499 -2.851 -4.932 1.00 89.31 82 LEU A CA 1
ATOM 603 C C . LEU A 1 82 ? -3.257 -3.580 -3.824 1.00 89.31 82 LEU A C 1
ATOM 605 O O . LEU A 1 82 ? -4.093 -4.437 -4.108 1.00 89.31 82 LEU A O 1
ATOM 609 N N . ARG A 1 83 ? -2.991 -3.204 -2.578 1.00 90.19 83 ARG A N 1
ATOM 610 C CA . ARG A 1 83 ? -3.718 -3.652 -1.394 1.00 90.19 83 ARG A CA 1
ATOM 611 C C . ARG A 1 83 ? -4.364 -2.444 -0.739 1.00 90.19 83 ARG A C 1
ATOM 613 O O . ARG A 1 83 ? -3.743 -1.390 -0.615 1.00 90.19 83 ARG A O 1
ATOM 620 N N . VAL A 1 84 ? -5.618 -2.604 -0.350 1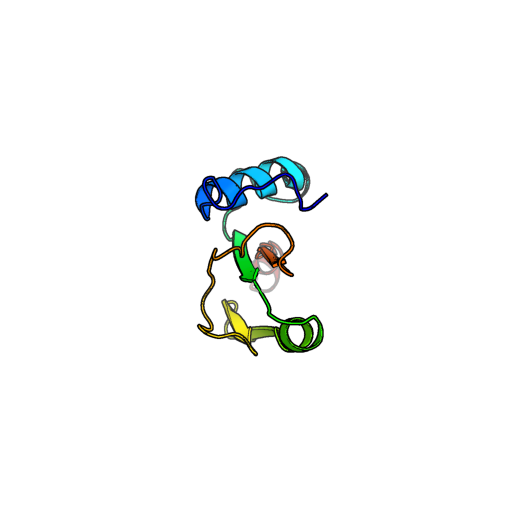.00 87.25 84 VAL A N 1
ATOM 621 C CA . VAL A 1 84 ? -6.420 -1.551 0.264 1.00 87.25 84 VAL A CA 1
ATOM 622 C C . VAL A 1 84 ? -7.073 -2.155 1.486 1.00 87.25 84 VAL A C 1
ATOM 624 O O . VAL A 1 84 ? -7.750 -3.177 1.378 1.00 87.25 84 VAL A O 1
ATOM 627 N N . PHE A 1 85 ? -6.863 -1.527 2.631 1.00 88.06 85 PHE A N 1
ATOM 628 C CA . PHE A 1 85 ? -7.448 -1.948 3.885 1.00 88.06 85 PHE A CA 1
ATOM 629 C C . PHE A 1 85 ? -8.353 -0.852 4.416 1.00 88.06 85 PHE A C 1
ATOM 631 O O . PHE A 1 85 ? -8.009 0.328 4.387 1.00 88.06 85 PHE A O 1
ATOM 638 N N . TYR A 1 86 ? -9.520 -1.260 4.894 1.00 81.56 86 TYR A N 1
ATOM 639 C CA . TYR A 1 86 ? -10.492 -0.366 5.491 1.00 81.56 86 TYR A CA 1
ATOM 640 C C . TYR A 1 86 ? -10.918 -0.934 6.838 1.00 81.56 86 TYR A C 1
ATOM 642 O O . TYR A 1 86 ? -11.449 -2.046 6.907 1.00 81.56 86 TYR A O 1
ATOM 650 N N . LYS A 1 87 ? -10.671 -0.178 7.909 1.00 80.19 87 LYS A N 1
ATOM 651 C CA . LYS A 1 87 ? -11.152 -0.525 9.247 1.00 80.19 87 LYS A CA 1
ATOM 652 C C . LYS A 1 87 ? -12.642 -0.211 9.316 1.00 80.19 87 LYS A C 1
ATOM 654 O O . LYS A 1 87 ? -13.031 0.951 9.390 1.00 80.19 87 LYS A O 1
ATOM 659 N N . TRP A 1 88 ? -13.476 -1.246 9.271 1.00 75.31 88 TRP A N 1
ATOM 660 C CA . TRP A 1 88 ? -14.918 -1.071 9.402 1.00 75.31 88 TRP A CA 1
ATOM 661 C C . TRP A 1 88 ? -15.281 -0.740 10.858 1.00 75.31 88 TRP A C 1
ATOM 663 O O . TRP A 1 88 ? -15.014 -1.562 11.740 1.00 75.31 88 TRP A O 1
ATOM 673 N N . PRO A 1 89 ? -15.902 0.418 11.148 1.00 67.62 89 PRO A N 1
ATOM 674 C CA . PRO A 1 89 ? -16.378 0.714 12.491 1.00 67.62 89 PRO A CA 1
ATOM 675 C C . PRO A 1 89 ? -17.582 -0.181 12.811 1.00 67.62 89 PRO A C 1
ATOM 677 O O . PRO A 1 89 ? -18.676 -0.008 12.271 1.00 67.62 89 PRO A O 1
ATOM 680 N N . VAL A 1 90 ? -17.391 -1.167 13.689 1.00 65.50 90 VAL A N 1
ATOM 681 C CA . VAL A 1 90 ? -18.499 -1.964 14.226 1.00 65.50 90 VAL A CA 1
ATOM 682 C C . VAL A 1 90 ? -19.154 -1.143 15.334 1.00 65.50 90 VAL A C 1
ATOM 684 O O . VAL A 1 90 ? -18.622 -1.028 16.432 1.00 65.50 90 VAL A O 1
ATOM 687 N N . MET A 1 91 ? -20.314 -0.551 15.048 1.00 58.06 91 MET A N 1
ATOM 688 C CA . MET A 1 91 ? -21.070 0.258 16.020 1.00 58.06 91 MET A CA 1
ATOM 689 C C . MET A 1 91 ? -21.622 -0.566 17.205 1.00 58.06 91 MET A C 1
ATOM 691 O O . MET A 1 91 ? -22.109 -0.006 18.183 1.00 58.06 91 MET A O 1
ATOM 695 N N . THR A 1 92 ? -21.564 -1.898 17.134 1.00 57.72 92 THR A N 1
ATOM 696 C CA . THR A 1 92 ? -22.333 -2.816 17.988 1.00 57.72 92 THR A CA 1
ATOM 697 C C . THR A 1 92 ? -21.703 -3.155 19.350 1.00 57.72 92 THR A C 1
ATOM 699 O O . THR A 1 92 ? -22.311 -3.912 20.099 1.00 57.72 92 THR A O 1
ATOM 702 N N . ASP A 1 93 ? -20.539 -2.609 19.724 1.00 46.72 93 ASP A N 1
ATOM 703 C CA . ASP A 1 93 ? -19.936 -2.872 21.055 1.00 46.72 93 ASP A CA 1
ATOM 704 C C . ASP A 1 93 ? -20.470 -1.941 22.169 1.00 46.72 93 ASP A C 1
ATOM 706 O O . ASP A 1 93 ? -20.225 -2.146 23.355 1.00 46.72 93 ASP A O 1
ATOM 710 N N . PHE A 1 94 ? -21.276 -0.927 21.831 1.00 50.75 94 PHE A N 1
ATOM 711 C CA . PHE A 1 94 ? -21.846 -0.035 22.852 1.00 50.75 94 PHE A CA 1
ATOM 712 C C . PHE A 1 94 ? -22.962 -0.679 23.694 1.00 50.75 94 PHE A C 1
ATOM 714 O O . PHE A 1 94 ? -23.210 -0.228 24.808 1.00 50.75 94 PHE A O 1
ATOM 721 N N . MET A 1 95 ? -23.612 -1.745 23.209 1.00 52.06 95 MET A N 1
ATOM 722 C CA . MET A 1 95 ? -24.695 -2.427 23.941 1.00 52.06 95 MET A CA 1
ATOM 723 C C . MET A 1 95 ? -24.228 -3.644 24.752 1.00 52.06 95 MET A C 1
ATOM 725 O O . MET A 1 95 ? -24.973 -4.120 25.599 1.00 52.06 95 MET A O 1
ATOM 729 N N . ALA A 1 96 ? -23.011 -4.152 24.522 1.00 51.66 96 ALA A N 1
ATOM 730 C CA . ALA A 1 96 ? -22.465 -5.289 25.275 1.00 51.66 96 ALA A CA 1
ATOM 731 C C . ALA A 1 96 ? -21.807 -4.874 26.606 1.00 51.66 96 ALA A C 1
ATOM 733 O O . ALA A 1 96 ? -21.496 -5.726 27.435 1.00 51.66 96 ALA A O 1
ATOM 734 N N . ARG A 1 97 ? -21.595 -3.566 26.810 1.00 48.34 97 ARG A N 1
ATOM 735 C CA . ARG A 1 97 ? -21.061 -2.967 28.046 1.00 48.34 97 ARG A CA 1
ATOM 736 C C . ARG A 1 97 ? -22.130 -2.319 28.942 1.00 48.34 97 ARG A C 1
ATOM 738 O O . ARG A 1 97 ? -21.758 -1.595 29.862 1.00 48.34 97 ARG A O 1
ATOM 745 N N . SER A 1 98 ? -23.418 -2.532 28.655 1.00 47.44 98 SER A N 1
ATOM 746 C CA . SER A 1 98 ? -24.533 -2.083 29.512 1.00 47.44 98 SER A CA 1
ATOM 747 C C . SER A 1 98 ? -24.873 -3.123 30.571 1.00 47.44 98 SER A C 1
ATOM 749 O O . SER A 1 98 ? -24.914 -4.318 30.205 1.00 47.44 98 SER A O 1
#

Secondary structure (DSSP, 8-state):
-TTS--GGG--HHHHHHHHHHHHTTTS-TT-TTEEEEEEEESSHHHHHT-EEEEETTEEEEESSSSSS--EE---TTSEEEEEEEE----GGGGSTT-

Radius of gyration: 15.73 Å; chains: 1; bounding box: 35×27×47 Å